Protein AF-T0ZJ97-F1 (afdb_monomer_lite)

Secondary structure (DSSP, 8-state):
--S--HHHHHHHHHHHHHHHHHHHHHSPPTTGGG-TTTT-EEEEHHHHHHS-TTTTHHHHHHHTT-TT-SEEEES-HHHHHHHHHHHHHS-HHHHHHHHHHHHHHHHGGGS-HHHHHHHIIIIIIIHH---SPPPHHHHHHHHHHHHHHHHHHHHHHHHH--GGG--

Structure (mmCIF, N/CA/C/O backbone):
data_AF-T0ZJ97-F1
#
_entry.id   AF-T0ZJ97-F1
#
loop_
_atom_site.group_PDB
_atom_site.id
_atom_site.type_symbol
_atom_site.label_atom_id
_atom_site.label_alt_id
_atom_site.label_comp_id
_atom_site.label_asym_id
_atom_site.label_entity_id
_atom_site.label_seq_id
_atom_site.pdbx_PDB_ins_code
_atom_site.Cartn_x
_atom_site.Cartn_y
_atom_site.Cartn_z
_atom_site.occupancy
_atom_site.B_iso_or_equiv
_atom_site.auth_seq_id
_atom_site.auth_comp_id
_atom_site.auth_asym_id
_atom_site.auth_atom_id
_atom_site.pdbx_PDB_model_num
ATOM 1 N N . MET A 1 1 ? -3.734 18.096 -4.252 1.00 59.03 1 MET A N 1
ATOM 2 C CA . MET A 1 1 ? -3.302 16.817 -4.852 1.00 59.03 1 MET A CA 1
ATOM 3 C C . MET A 1 1 ? -3.777 16.579 -6.288 1.00 59.03 1 MET A C 1
ATOM 5 O O . MET A 1 1 ? -3.140 15.777 -6.943 1.00 59.03 1 MET A O 1
ATOM 9 N N . LEU A 1 2 ? -4.802 17.254 -6.838 1.00 71.88 2 LEU A N 1
ATOM 10 C CA . LEU A 1 2 ? -5.052 17.288 -8.304 1.00 71.88 2 LEU A CA 1
ATOM 11 C C . LEU A 1 2 ? -5.680 18.634 -8.717 1.00 71.88 2 LEU A C 1
ATOM 13 O O . LEU A 1 2 ? -6.859 18.697 -9.048 1.00 71.88 2 LEU A O 1
ATOM 17 N N . GLY A 1 3 ? -4.921 19.725 -8.600 1.00 80.50 3 GLY A N 1
ATOM 18 C CA . GLY A 1 3 ? -5.445 21.085 -8.806 1.00 80.50 3 GLY A CA 1
ATOM 19 C C . GLY A 1 3 ? -6.041 21.748 -7.557 1.00 80.50 3 GLY A C 1
ATOM 20 O O . GLY A 1 3 ? -6.603 22.832 -7.661 1.00 80.50 3 GLY A O 1
ATOM 21 N N . ASP A 1 4 ? -5.898 21.123 -6.383 1.00 87.81 4 ASP A N 1
ATOM 22 C CA . ASP A 1 4 ? -6.175 21.781 -5.099 1.00 87.81 4 ASP A CA 1
ATOM 23 C C . ASP A 1 4 ? -5.163 22.915 -4.861 1.00 87.81 4 ASP A C 1
ATOM 25 O O . ASP A 1 4 ? -4.004 22.808 -5.275 1.00 87.81 4 ASP A O 1
ATOM 29 N N . ASP A 1 5 ? -5.576 23.973 -4.163 1.00 93.44 5 ASP A N 1
ATOM 30 C CA . ASP A 1 5 ? -4.675 25.055 -3.763 1.00 93.44 5 ASP A CA 1
ATOM 31 C C . ASP A 1 5 ? -3.586 24.566 -2.788 1.00 93.44 5 ASP A C 1
ATOM 33 O O . ASP A 1 5 ? -3.704 23.513 -2.156 1.00 93.44 5 ASP A O 1
ATOM 37 N N . GLY A 1 6 ? -2.502 25.339 -2.668 1.00 91.62 6 GLY A N 1
ATOM 38 C CA . GLY A 1 6 ? -1.335 24.979 -1.855 1.00 91.62 6 GLY A CA 1
ATOM 39 C C . GLY A 1 6 ? -1.672 24.609 -0.400 1.00 91.62 6 GLY A C 1
ATOM 40 O O . GLY A 1 6 ? -1.265 23.533 0.045 1.00 91.62 6 GLY A O 1
ATOM 41 N N . PRO A 1 7 ? -2.426 25.442 0.343 1.00 94.19 7 PRO A N 1
ATOM 42 C CA . PRO A 1 7 ? -2.893 25.107 1.690 1.00 94.19 7 PRO A CA 1
ATOM 43 C C . PRO A 1 7 ? -3.678 23.792 1.772 1.00 94.19 7 PRO A C 1
ATOM 45 O O . PRO A 1 7 ? -3.366 22.946 2.615 1.00 94.19 7 PRO A O 1
ATOM 48 N N . THR A 1 8 ? -4.652 23.585 0.882 1.00 93.31 8 THR A N 1
ATOM 49 C CA . THR A 1 8 ? -5.449 22.349 0.840 1.00 93.31 8 THR A CA 1
ATOM 50 C C . THR A 1 8 ? -4.576 21.129 0.533 1.00 93.31 8 THR A C 1
ATOM 52 O O . THR A 1 8 ? -4.694 20.091 1.188 1.00 93.31 8 THR A O 1
ATOM 55 N N . ALA A 1 9 ? -3.647 21.248 -0.418 1.00 93.12 9 ALA A N 1
ATOM 56 C CA . ALA A 1 9 ? -2.711 20.182 -0.755 1.00 93.12 9 ALA A CA 1
ATOM 57 C C . ALA A 1 9 ? -1.770 19.836 0.413 1.00 93.12 9 ALA A C 1
ATOM 59 O O . ALA A 1 9 ? -1.528 18.657 0.663 1.00 93.12 9 ALA A O 1
ATOM 60 N N . ALA A 1 10 ? -1.288 20.834 1.162 1.00 94.62 10 ALA A N 1
ATOM 61 C CA . ALA A 1 10 ? -0.422 20.624 2.322 1.00 94.62 10 ALA A CA 1
ATOM 62 C C . ALA A 1 10 ? -1.152 19.927 3.482 1.00 94.62 10 ALA A C 1
ATOM 64 O O . ALA A 1 10 ? -0.584 19.052 4.138 1.00 94.62 10 ALA A O 1
ATOM 65 N N . ALA A 1 11 ? -2.416 20.284 3.727 1.00 94.88 11 ALA A N 1
ATOM 66 C CA . ALA A 1 11 ? -3.250 19.600 4.713 1.00 94.88 11 ALA A CA 1
ATOM 67 C C . ALA A 1 11 ? -3.506 18.138 4.312 1.00 94.88 11 ALA A C 1
ATOM 69 O O . ALA A 1 11 ? -3.347 17.238 5.135 1.00 94.88 11 ALA A O 1
ATOM 70 N N . ALA A 1 12 ? -3.820 17.897 3.036 1.00 95.25 12 ALA A N 1
ATOM 71 C CA . ALA A 1 12 ? -4.015 16.552 2.506 1.00 95.25 12 ALA A CA 1
ATOM 72 C C . ALA A 1 12 ? -2.749 15.689 2.639 1.00 95.25 12 ALA A C 1
ATOM 74 O O . ALA A 1 12 ? -2.825 14.566 3.128 1.00 95.25 12 ALA A O 1
ATOM 75 N N . ALA A 1 13 ? -1.583 16.221 2.259 1.00 95.44 13 ALA A N 1
ATOM 76 C CA . ALA A 1 13 ? -0.309 15.511 2.375 1.00 95.44 13 ALA A CA 1
ATOM 77 C C . ALA A 1 13 ? 0.014 15.147 3.832 1.00 95.44 13 ALA A C 1
ATOM 79 O O . ALA A 1 13 ? 0.446 14.032 4.114 1.00 95.44 13 ALA A O 1
ATOM 80 N N . ARG A 1 14 ? -0.260 16.058 4.775 1.00 96.81 14 ARG A N 1
ATOM 81 C CA . ARG A 1 14 ? -0.096 15.787 6.208 1.00 96.81 14 ARG A CA 1
ATOM 82 C C . ARG A 1 14 ? -0.984 14.633 6.673 1.00 96.81 14 ARG A C 1
ATOM 84 O O . ARG A 1 14 ? -0.478 13.734 7.335 1.00 96.81 14 ARG A O 1
ATOM 91 N N . ALA A 1 15 ? -2.264 14.629 6.300 1.00 96.50 15 ALA A N 1
ATOM 92 C CA . ALA A 1 15 ? -3.187 13.557 6.676 1.00 96.50 15 ALA A CA 1
ATOM 93 C C . ALA A 1 15 ? -2.720 12.185 6.158 1.00 96.50 15 ALA A C 1
ATOM 95 O O . ALA A 1 15 ? -2.763 11.202 6.897 1.00 96.50 15 ALA A O 1
ATOM 96 N N . VAL A 1 16 ? -2.220 12.128 4.916 1.00 97.38 16 VAL A N 1
ATOM 97 C CA . VAL A 1 16 ? -1.639 10.907 4.334 1.00 97.38 16 VAL A CA 1
ATOM 98 C C . VAL A 1 16 ? -0.449 10.421 5.155 1.00 97.38 16 VAL A C 1
ATOM 100 O O . VAL A 1 16 ? -0.471 9.294 5.642 1.00 97.38 16 VAL A O 1
ATOM 103 N N . VAL A 1 17 ? 0.551 11.280 5.369 1.00 97.50 17 VAL A N 1
ATOM 104 C CA . VAL A 1 17 ? 1.778 10.912 6.093 1.00 97.50 17 VAL A CA 1
ATOM 105 C C . VAL A 1 17 ? 1.481 10.495 7.533 1.00 97.50 17 VAL A C 1
ATOM 107 O O . VAL A 1 17 ? 2.100 9.566 8.049 1.00 97.50 17 VAL A O 1
ATOM 110 N N . GLU A 1 18 ? 0.530 11.145 8.202 1.00 97.75 18 GLU A N 1
ATOM 111 C CA . GLU A 1 18 ? 0.119 10.762 9.552 1.00 97.75 18 GLU A CA 1
ATOM 112 C C . GLU A 1 18 ? -0.535 9.375 9.592 1.00 97.75 18 GLU A C 1
ATOM 114 O O . GLU A 1 18 ? -0.198 8.580 10.469 1.00 97.75 18 GLU A O 1
ATOM 119 N N . ILE A 1 19 ? -1.433 9.060 8.649 1.00 97.88 19 ILE A N 1
ATOM 120 C CA . ILE A 1 19 ? -2.027 7.718 8.536 1.00 97.88 19 ILE A CA 1
ATOM 121 C C . ILE A 1 19 ? -0.932 6.680 8.280 1.00 97.88 19 ILE A C 1
ATOM 123 O O . ILE A 1 19 ? -0.858 5.682 8.995 1.00 97.88 19 ILE A O 1
ATOM 127 N N . GLU A 1 20 ? -0.049 6.926 7.311 1.00 97.50 20 GLU A N 1
ATOM 128 C CA . GLU A 1 20 ? 1.054 6.016 6.977 1.00 97.50 20 GLU A CA 1
ATOM 129 C C . GLU A 1 20 ? 1.992 5.797 8.161 1.00 97.50 20 GLU A C 1
ATOM 131 O O . GLU A 1 20 ? 2.410 4.670 8.409 1.00 97.50 20 GLU A O 1
ATOM 136 N N . THR A 1 21 ? 2.276 6.847 8.933 1.00 98.06 21 THR A N 1
ATOM 137 C CA . THR A 1 21 ? 3.134 6.762 10.119 1.00 98.06 21 THR A CA 1
ATOM 138 C C . THR A 1 21 ? 2.514 5.876 11.198 1.00 98.06 21 THR A C 1
ATOM 140 O O . THR A 1 21 ? 3.210 5.038 11.773 1.00 98.06 21 THR A O 1
ATOM 143 N N . GLU A 1 22 ? 1.219 6.027 11.477 1.00 97.19 22 GLU A N 1
ATOM 144 C CA . GLU A 1 22 ? 0.531 5.195 12.472 1.00 97.19 22 GLU A CA 1
ATOM 145 C C . GLU A 1 22 ? 0.450 3.726 12.025 1.00 97.19 22 GLU A C 1
ATOM 147 O O . GLU A 1 22 ? 0.737 2.822 12.813 1.00 97.19 22 GLU A O 1
ATOM 152 N N . LEU A 1 23 ? 0.161 3.471 10.745 1.00 96.81 23 LEU A N 1
ATOM 153 C CA . LEU A 1 23 ? 0.162 2.114 10.187 1.00 96.81 23 LEU A CA 1
ATOM 154 C C . LEU A 1 23 ? 1.567 1.490 10.182 1.00 96.81 23 LEU A C 1
ATOM 156 O O . LEU A 1 23 ? 1.727 0.311 10.503 1.00 96.81 23 LEU A O 1
ATOM 160 N N . ALA A 1 24 ? 2.602 2.275 9.878 1.00 96.88 24 ALA A N 1
ATOM 161 C CA . ALA A 1 24 ? 3.989 1.823 9.910 1.00 96.88 24 ALA A CA 1
ATOM 162 C C . ALA A 1 24 ? 4.439 1.455 11.331 1.00 96.88 24 ALA A C 1
ATOM 164 O O . ALA A 1 24 ? 5.129 0.455 11.508 1.00 96.88 24 ALA A O 1
ATOM 165 N N . ARG A 1 25 ? 4.013 2.205 12.358 1.00 96.62 25 ARG A N 1
ATOM 166 C CA . ARG A 1 25 ? 4.288 1.878 13.772 1.00 96.62 25 ARG A CA 1
ATOM 167 C C . ARG A 1 25 ? 3.641 0.569 14.219 1.00 96.62 25 ARG A C 1
ATOM 169 O O . ARG A 1 25 ? 4.194 -0.108 15.080 1.00 96.62 25 ARG A O 1
ATOM 176 N N . ALA A 1 26 ? 2.487 0.228 13.649 1.00 95.94 26 ALA A N 1
ATOM 177 C CA . ALA A 1 26 ? 1.797 -1.033 13.906 1.00 95.94 26 ALA A CA 1
ATOM 178 C C . ALA A 1 26 ? 2.325 -2.205 13.058 1.00 95.94 26 ALA A C 1
ATOM 180 O O . ALA A 1 26 ? 1.950 -3.353 13.289 1.00 95.94 26 ALA A O 1
AT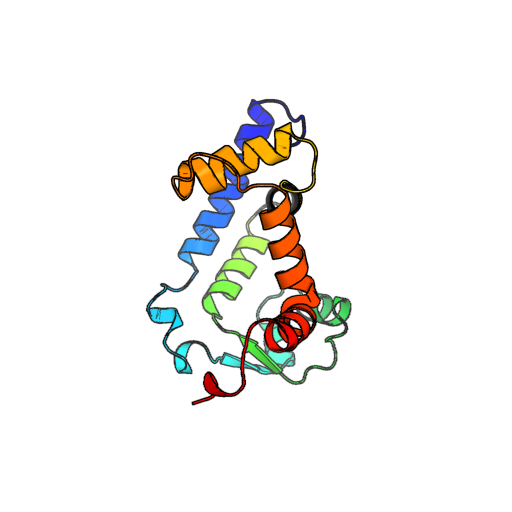OM 181 N N . SER A 1 27 ? 3.175 -1.930 12.067 1.00 96.31 27 SER A N 1
ATOM 182 C CA . SER A 1 27 ? 3.743 -2.949 11.187 1.00 96.31 27 SER A CA 1
ATOM 183 C C . SER A 1 27 ? 4.952 -3.622 11.833 1.00 96.31 27 SER A C 1
ATOM 185 O O . SER A 1 27 ? 5.770 -2.984 12.499 1.00 96.31 27 SER A O 1
ATOM 187 N N . ARG A 1 28 ? 5.109 -4.925 11.597 1.00 95.06 28 ARG A N 1
ATOM 188 C CA . ARG A 1 28 ? 6.290 -5.672 12.040 1.00 95.06 28 ARG A CA 1
ATOM 189 C C . ARG A 1 28 ? 7.554 -5.216 11.323 1.00 95.06 28 ARG A C 1
ATOM 191 O O . ARG A 1 28 ? 7.528 -4.768 10.175 1.00 95.06 28 ARG A O 1
ATOM 198 N N . SER A 1 29 ? 8.695 -5.403 11.985 1.00 95.00 29 SER A N 1
ATOM 199 C CA . SER A 1 29 ? 9.989 -5.168 11.353 1.00 95.00 29 SER A CA 1
ATOM 200 C C . SER A 1 29 ? 10.255 -6.186 10.237 1.00 95.00 29 SER A C 1
ATOM 202 O O . SER A 1 29 ? 9.733 -7.302 10.236 1.00 95.00 29 SER A O 1
ATOM 204 N N . ARG A 1 30 ? 11.160 -5.847 9.310 1.00 92.69 30 ARG A N 1
ATOM 205 C CA . ARG A 1 30 ? 11.605 -6.774 8.251 1.00 92.69 30 ARG A CA 1
ATOM 206 C C . ARG A 1 30 ? 12.199 -8.077 8.796 1.00 92.69 30 ARG A C 1
ATOM 208 O O . ARG A 1 30 ? 12.184 -9.078 8.089 1.00 92.69 30 ARG A O 1
ATOM 215 N N . THR A 1 31 ? 12.758 -8.054 10.006 1.00 94.38 31 THR A N 1
ATOM 216 C CA . THR A 1 31 ? 13.319 -9.242 10.660 1.00 94.38 31 THR A CA 1
ATOM 217 C C . THR A 1 31 ? 12.206 -10.141 11.186 1.00 94.38 31 THR A C 1
ATOM 219 O O . THR A 1 31 ? 12.234 -11.338 10.925 1.00 94.38 31 THR A O 1
ATOM 222 N N . ASP A 1 32 ? 11.196 -9.567 11.842 1.00 92.62 32 ASP A N 1
ATOM 223 C CA . ASP A 1 32 ? 10.045 -10.312 12.373 1.00 92.62 32 ASP A CA 1
ATOM 224 C C . ASP A 1 32 ? 9.183 -10.934 11.261 1.00 92.62 32 ASP A C 1
ATOM 226 O O . ASP A 1 32 ? 8.568 -11.980 11.451 1.00 92.62 32 ASP A O 1
ATOM 230 N N . LEU A 1 33 ? 9.155 -10.325 10.071 1.00 93.06 33 LEU A N 1
ATOM 231 C CA . LEU A 1 33 ? 8.452 -10.870 8.902 1.00 93.06 33 LEU A CA 1
ATOM 232 C C . LEU A 1 33 ? 9.074 -12.163 8.342 1.00 93.06 33 LEU A C 1
ATOM 234 O O . LEU A 1 33 ? 8.471 -12.802 7.486 1.00 93.06 33 LEU A O 1
ATOM 238 N N . ARG A 1 34 ? 10.274 -12.552 8.793 1.00 93.94 34 ARG A N 1
ATOM 239 C CA . ARG A 1 34 ? 10.936 -13.801 8.371 1.00 93.94 34 ARG A CA 1
ATOM 240 C C . ARG A 1 34 ? 10.541 -15.012 9.214 1.00 93.94 34 ARG A C 1
ATOM 242 O O . ARG A 1 34 ? 10.888 -16.126 8.843 1.00 93.94 34 ARG A O 1
ATOM 249 N N . ASP A 1 35 ? 9.870 -14.791 10.338 1.00 94.25 35 ASP A N 1
ATOM 250 C CA . ASP A 1 35 ? 9.398 -15.851 11.224 1.00 94.25 35 ASP A CA 1
ATOM 251 C C . ASP A 1 35 ? 8.065 -16.399 10.698 1.00 94.25 35 ASP A C 1
ATOM 253 O O . ASP A 1 35 ? 7.019 -15.760 10.813 1.00 94.25 35 ASP A O 1
ATOM 257 N N . GLU A 1 36 ? 8.101 -17.558 10.050 1.00 91.38 36 GLU A N 1
ATOM 258 C CA . GLU A 1 36 ? 6.920 -18.150 9.418 1.00 91.38 36 GLU A CA 1
ATOM 259 C C . GLU A 1 36 ? 5.819 -18.508 10.423 1.00 91.38 36 GLU A C 1
ATOM 261 O O . GLU A 1 36 ? 4.647 -18.240 10.153 1.00 91.38 36 GLU A O 1
ATOM 266 N N . GLU A 1 37 ? 6.183 -19.032 11.598 1.00 91.81 37 GLU A N 1
ATOM 267 C CA . GLU A 1 37 ? 5.225 -19.412 12.639 1.00 91.81 37 GLU A CA 1
ATOM 268 C C . GLU A 1 37 ? 4.524 -18.172 13.178 1.00 91.81 37 GLU A C 1
ATOM 270 O O . GLU A 1 37 ? 3.295 -18.117 13.264 1.00 91.81 37 GLU A O 1
ATOM 275 N N . ARG A 1 38 ? 5.301 -17.123 13.457 1.00 91.00 38 ARG A N 1
ATOM 276 C CA . ARG A 1 38 ? 4.755 -15.859 13.935 1.00 91.00 38 ARG A CA 1
ATOM 277 C C . ARG A 1 38 ? 3.901 -15.167 12.883 1.00 91.00 38 ARG A C 1
ATOM 279 O O . ARG A 1 38 ? 3.051 -14.377 13.264 1.00 91.00 38 ARG A O 1
ATOM 286 N N . ASN A 1 39 ? 4.090 -15.402 11.586 1.00 93.00 39 ASN A N 1
ATOM 287 C CA . ASN A 1 39 ? 3.265 -14.805 10.526 1.00 93.00 39 ASN A CA 1
ATOM 288 C C . ASN A 1 39 ? 2.102 -15.711 10.078 1.00 93.00 39 ASN A C 1
ATOM 290 O O . ASN A 1 39 ? 1.405 -15.387 9.116 1.00 93.00 39 ASN A O 1
ATOM 294 N N . TYR A 1 40 ? 1.842 -16.815 10.783 1.00 95.75 40 TYR A N 1
ATOM 295 C CA . TYR A 1 40 ? 0.755 -17.737 10.471 1.00 95.75 40 TYR A CA 1
ATOM 296 C C . TYR A 1 40 ? -0.326 -17.717 11.561 1.00 95.75 40 TYR A C 1
ATOM 298 O O . TYR A 1 40 ? -0.305 -18.506 12.503 1.00 95.75 40 TYR A O 1
ATOM 306 N N . HIS A 1 41 ? -1.335 -16.851 11.413 1.00 93.62 41 HIS A N 1
ATOM 307 C CA . HIS A 1 41 ? -2.501 -16.847 12.309 1.00 93.62 41 HIS A CA 1
ATOM 308 C C . HIS A 1 41 ? -3.758 -17.233 11.550 1.00 93.62 41 HIS A C 1
ATOM 310 O O . HIS A 1 41 ? -4.369 -16.431 10.844 1.00 93.62 41 HIS A O 1
ATOM 316 N N . ARG A 1 42 ? -4.157 -18.491 11.699 1.00 94.75 42 ARG A N 1
ATOM 317 C CA . ARG A 1 42 ? -5.388 -18.996 11.103 1.00 94.75 42 ARG A CA 1
ATOM 318 C C . ARG A 1 42 ? -6.598 -18.502 11.897 1.00 94.75 42 ARG A C 1
ATOM 320 O O . ARG A 1 42 ? -6.777 -18.896 13.045 1.00 94.75 42 ARG A O 1
ATOM 327 N N . LEU A 1 43 ? -7.452 -17.703 11.261 1.00 91.81 43 LEU A N 1
ATOM 328 C CA . LEU A 1 43 ? -8.733 -17.261 11.808 1.00 91.81 43 LEU A CA 1
ATOM 329 C C . LEU A 1 43 ? -9.881 -17.879 11.017 1.00 91.81 43 LEU A C 1
ATOM 331 O O . LEU A 1 43 ? -9.966 -17.727 9.797 1.00 91.81 43 LEU A O 1
ATOM 335 N N . GLU A 1 44 ? -10.780 -18.565 11.719 1.00 93.88 44 GLU A N 1
ATOM 336 C CA . GLU A 1 44 ? -12.051 -19.001 11.139 1.00 93.88 44 GLU A CA 1
ATOM 337 C C . GLU A 1 44 ? -12.870 -17.784 10.712 1.00 93.88 44 GLU A C 1
ATOM 339 O O . GLU A 1 44 ? -12.810 -16.726 11.344 1.00 93.88 44 GLU A O 1
ATOM 344 N N . ARG A 1 45 ? -13.694 -17.941 9.676 1.00 88.75 45 ARG A N 1
ATOM 345 C CA . ARG A 1 45 ? -14.508 -16.846 9.140 1.00 88.75 45 ARG A CA 1
ATOM 346 C C . ARG A 1 45 ? -15.323 -16.122 10.216 1.00 88.75 45 ARG A C 1
ATOM 348 O O . ARG A 1 45 ? -15.309 -14.900 10.257 1.00 88.75 45 ARG A O 1
ATOM 355 N N . GLY A 1 46 ? -15.985 -16.859 11.110 1.00 87.75 46 GLY A N 1
ATOM 356 C CA . GLY A 1 46 ? -16.772 -16.250 12.189 1.00 87.75 46 GLY A CA 1
ATOM 357 C C . GLY A 1 46 ? -15.927 -15.414 13.159 1.00 87.75 46 GLY A C 1
ATOM 358 O O . GLY A 1 46 ? -16.397 -14.398 13.658 1.00 87.75 46 GLY A O 1
ATOM 359 N N . ALA A 1 47 ? -14.665 -15.797 13.383 1.00 88.12 47 ALA A N 1
ATOM 360 C CA . ALA A 1 47 ? -13.736 -15.018 14.197 1.00 88.12 47 ALA A CA 1
ATOM 361 C C . ALA A 1 47 ? -13.260 -13.757 13.461 1.00 88.12 47 ALA A C 1
ATOM 363 O O . ALA A 1 47 ? -13.161 -12.706 14.080 1.00 88.12 47 ALA A O 1
ATOM 364 N N . LEU A 1 48 ? -13.029 -13.838 12.147 1.00 85.81 48 LEU A N 1
ATOM 365 C CA . LEU A 1 48 ? -12.682 -12.680 11.316 1.00 85.81 48 LEU A CA 1
ATOM 366 C C . LEU A 1 48 ? -13.833 -11.662 11.239 1.00 85.81 48 LEU A C 1
ATOM 368 O O . LEU A 1 48 ? -13.615 -10.458 11.315 1.00 85.81 48 LEU A O 1
ATOM 372 N N . GLU A 1 49 ? -15.075 -12.134 11.129 1.00 83.50 49 GLU A N 1
ATOM 373 C CA . GLU A 1 49 ? -16.260 -11.267 11.167 1.00 83.50 49 GLU A CA 1
ATOM 374 C C . GLU A 1 49 ? -16.439 -10.600 12.545 1.00 83.50 49 GLU A C 1
ATOM 376 O O . GLU A 1 49 ? -16.979 -9.498 12.631 1.00 83.50 49 GLU A O 1
ATOM 381 N N . ALA A 1 50 ? -15.940 -11.230 13.614 1.00 82.88 50 ALA A N 1
ATOM 382 C CA . ALA A 1 50 ? -15.963 -10.693 14.972 1.00 82.88 50 ALA A CA 1
ATOM 383 C C . ALA A 1 50 ? -14.739 -9.826 15.333 1.00 82.88 50 ALA A C 1
ATOM 385 O O . ALA A 1 50 ? -14.795 -9.100 16.324 1.00 82.88 50 ALA A O 1
ATOM 386 N N . SER A 1 51 ? -13.641 -9.879 14.566 1.00 76.00 51 SER A N 1
ATOM 387 C CA . SER A 1 51 ? -12.348 -9.280 14.941 1.00 76.00 51 SER A CA 1
ATOM 388 C C . SER A 1 51 ? -12.249 -7.766 14.717 1.00 76.00 51 SER A C 1
ATOM 390 O O . SER A 1 51 ? -11.183 -7.194 14.917 1.00 76.00 51 SER A O 1
ATOM 392 N N . GLY A 1 52 ? -13.325 -7.110 14.277 1.00 70.94 52 GLY A N 1
ATOM 393 C CA . GLY A 1 52 ? -13.354 -5.663 14.061 1.00 70.94 52 GLY A CA 1
ATOM 394 C C . GLY A 1 52 ? -14.622 -5.217 13.341 1.00 70.94 52 GLY A C 1
ATOM 395 O O . GLY A 1 52 ? -14.879 -5.623 12.205 1.00 70.94 52 GLY A O 1
ATOM 396 N N . LEU A 1 53 ? -15.433 -4.389 14.007 1.00 70.94 53 LEU A N 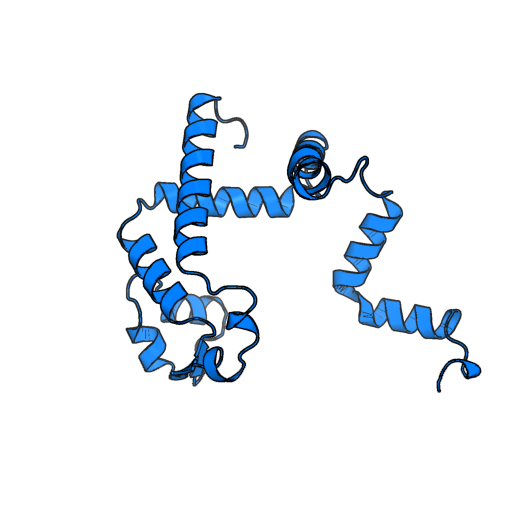1
ATOM 397 C CA . LEU A 1 53 ? -16.713 -3.923 13.462 1.00 70.94 53 LEU A CA 1
ATOM 398 C C . LEU A 1 53 ? -16.540 -2.813 12.416 1.00 70.94 53 LEU A C 1
ATOM 400 O O . LEU A 1 53 ? -17.428 -2.628 11.582 1.00 70.94 53 LEU A O 1
ATOM 404 N N . HIS A 1 54 ? -15.421 -2.081 12.431 1.00 87.75 54 HIS A N 1
ATOM 405 C CA . HIS A 1 54 ? -15.218 -0.934 11.546 1.00 87.75 54 HIS A CA 1
ATOM 406 C C . HIS A 1 54 ? -14.694 -1.361 10.173 1.00 87.75 54 HIS A C 1
ATOM 408 O O . HIS A 1 54 ? -15.089 -0.783 9.159 1.00 87.75 54 HIS A O 1
ATOM 414 N N . LEU A 1 55 ? -13.868 -2.412 10.122 1.00 85.81 55 LEU A N 1
ATOM 415 C CA . LEU A 1 55 ? -13.333 -2.959 8.870 1.00 85.81 55 LEU A CA 1
ATOM 416 C C . LEU A 1 55 ? -14.340 -3.753 8.033 1.00 85.81 55 LEU A C 1
ATOM 418 O O . LEU A 1 55 ? -14.141 -3.880 6.824 1.00 85.81 55 LEU A O 1
ATOM 422 N N . ARG A 1 56 ? -15.436 -4.239 8.633 1.00 88.94 56 ARG A N 1
ATOM 423 C CA . ARG A 1 56 ? -16.552 -4.875 7.905 1.00 88.94 56 ARG A CA 1
ATOM 424 C C . ARG A 1 56 ? -16.100 -6.002 6.964 1.00 88.94 56 ARG A C 1
ATOM 426 O O . ARG A 1 56 ? -16.375 -6.013 5.759 1.00 88.94 56 ARG A O 1
ATOM 433 N N . TRP A 1 57 ? -15.373 -6.967 7.532 1.00 89.38 57 TRP A N 1
ATOM 434 C CA . TRP A 1 57 ? -1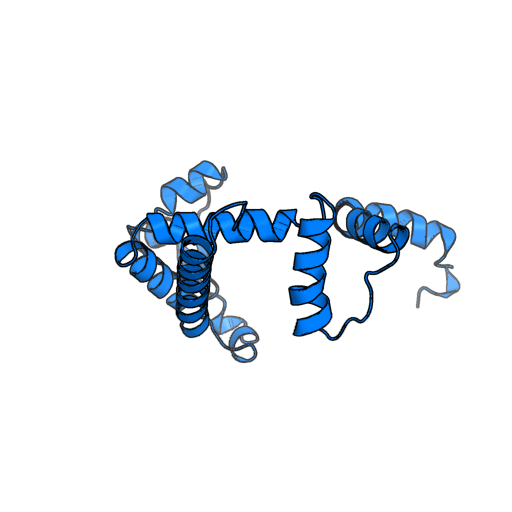4.765 -8.080 6.795 1.00 89.38 57 TRP A CA 1
ATOM 435 C C . TRP A 1 57 ? -15.766 -8.916 5.997 1.00 89.38 57 TRP A C 1
ATOM 437 O O . TRP A 1 57 ? -15.463 -9.308 4.870 1.00 89.38 57 TRP A O 1
ATOM 447 N N . ALA A 1 58 ? -16.965 -9.161 6.535 1.00 88.75 58 ALA A N 1
ATOM 448 C CA . ALA A 1 58 ? -18.003 -9.922 5.840 1.00 88.75 58 ALA A CA 1
ATOM 449 C C . ALA A 1 58 ? -18.371 -9.272 4.496 1.00 88.75 58 ALA A C 1
ATOM 451 O O . ALA A 1 58 ? -18.487 -9.937 3.463 1.00 88.75 58 ALA A O 1
ATOM 452 N N . GLU A 1 59 ? -18.535 -7.952 4.493 1.00 91.38 59 GLU A N 1
ATOM 453 C CA . GLU A 1 59 ? -18.922 -7.198 3.311 1.00 91.38 59 GLU A CA 1
ATOM 454 C C . GLU A 1 59 ? -17.774 -7.039 2.330 1.00 91.38 59 GLU A C 1
ATOM 456 O O . GLU A 1 59 ? -18.002 -7.164 1.125 1.00 91.38 59 GLU A O 1
ATOM 461 N N . TYR A 1 60 ? -16.556 -6.842 2.834 1.00 90.69 60 TYR A N 1
ATOM 462 C CA . TYR A 1 60 ? -15.351 -6.859 2.015 1.00 90.69 60 TYR A CA 1
ATOM 463 C C . TYR A 1 60 ? -15.192 -8.194 1.275 1.00 90.69 60 TYR A C 1
ATOM 465 O O . TYR A 1 60 ? -15.053 -8.210 0.053 1.00 90.69 60 TYR A O 1
ATOM 473 N N . LEU A 1 61 ? -15.279 -9.323 1.987 1.00 91.31 61 LEU A N 1
ATOM 474 C CA . LEU A 1 61 ? -15.128 -10.652 1.392 1.00 91.31 61 LEU A CA 1
ATOM 475 C C . LEU A 1 61 ? -16.237 -10.950 0.384 1.00 91.31 61 LEU A C 1
ATOM 477 O O . LEU A 1 61 ? -15.959 -11.461 -0.698 1.00 91.31 61 LEU A O 1
ATOM 481 N N . ARG A 1 62 ? -17.486 -10.581 0.684 1.00 92.25 62 ARG A N 1
ATOM 482 C CA . ARG A 1 62 ? -18.600 -10.741 -0.261 1.00 92.25 62 ARG A CA 1
ATOM 483 C C . ARG A 1 62 ? -18.409 -9.905 -1.529 1.00 92.25 62 ARG A C 1
ATOM 485 O O . ARG A 1 62 ? -18.717 -10.394 -2.606 1.00 92.25 62 ARG A O 1
ATOM 492 N N . ALA A 1 63 ? -17.898 -8.678 -1.420 1.00 95.00 63 ALA A N 1
ATOM 493 C CA . ALA A 1 63 ? -17.624 -7.819 -2.577 1.00 95.00 63 ALA A CA 1
ATOM 494 C C . ALA A 1 63 ? -16.480 -8.339 -3.468 1.00 95.00 63 ALA A C 1
ATOM 496 O O . ALA A 1 63 ? -16.341 -7.897 -4.604 1.00 95.00 63 ALA A O 1
ATOM 497 N N . ARG A 1 64 ? -15.662 -9.259 -2.947 1.00 94.12 64 ARG A N 1
ATOM 498 C CA . ARG A 1 64 ? -14.556 -9.921 -3.649 1.00 94.12 64 ARG A CA 1
ATOM 499 C C . ARG A 1 64 ? -14.914 -11.329 -4.142 1.00 94.12 64 ARG A C 1
ATOM 501 O O . ARG A 1 64 ? -14.012 -12.051 -4.544 1.00 94.12 64 ARG A O 1
ATOM 508 N N . ASP A 1 65 ? -16.179 -11.742 -4.034 1.00 95.00 65 ASP A N 1
ATOM 509 C CA . ASP A 1 65 ? -16.636 -13.118 -4.290 1.00 95.00 65 ASP A CA 1
ATOM 510 C C . ASP A 1 65 ? -15.947 -14.186 -3.409 1.00 95.00 65 ASP A C 1
ATOM 512 O O . ASP A 1 65 ? -15.898 -15.370 -3.735 1.00 95.00 65 ASP A O 1
ATOM 516 N N . LEU A 1 66 ? -15.465 -13.783 -2.227 1.00 93.31 66 LEU A N 1
ATOM 517 C CA . LEU A 1 66 ? -14.785 -14.630 -1.234 1.00 93.31 66 LEU A CA 1
ATOM 518 C C . LEU A 1 66 ? -15.664 -14.943 -0.015 1.00 93.31 66 LEU A C 1
ATOM 520 O O . LEU A 1 66 ? -15.175 -15.388 1.021 1.00 93.31 66 LEU A O 1
ATOM 524 N N . GLY A 1 67 ? -16.980 -14.751 -0.116 1.00 89.25 67 GLY A N 1
ATOM 525 C CA . GLY A 1 67 ? -17.908 -15.032 0.985 1.00 89.25 67 GLY A CA 1
ATOM 526 C C . GLY A 1 67 ? -17.952 -16.507 1.413 1.00 89.25 67 GLY A C 1
ATOM 527 O O . GLY A 1 67 ? -18.457 -16.809 2.486 1.00 89.25 67 GLY A O 1
ATOM 528 N N . GLY A 1 68 ? -17.439 -17.434 0.599 1.00 91.50 68 GLY A N 1
ATOM 529 C CA . GLY A 1 68 ? -17.442 -18.874 0.876 1.00 91.50 68 GLY A CA 1
ATOM 530 C C . GLY A 1 68 ? -16.218 -19.410 1.626 1.00 91.50 68 GLY A C 1
ATOM 531 O O . GLY A 1 68 ? -16.160 -20.614 1.864 1.00 91.50 68 GLY A O 1
ATOM 532 N N . ILE A 1 69 ? -15.231 -18.574 1.975 1.00 94.38 69 ILE A N 1
ATOM 533 C CA . ILE A 1 69 ? -14.015 -19.067 2.638 1.00 94.38 69 ILE A CA 1
ATOM 534 C C . ILE A 1 69 ? -14.326 -19.613 4.038 1.00 94.38 69 ILE A C 1
ATOM 536 O O . ILE A 1 69 ? -15.109 -19.030 4.789 1.00 94.38 69 ILE A O 1
ATOM 540 N N . ALA A 1 70 ? -13.693 -20.731 4.399 1.00 94.12 70 ALA A N 1
ATOM 541 C CA . ALA A 1 70 ? -13.811 -21.301 5.741 1.00 94.12 70 ALA A CA 1
ATOM 542 C C . ALA A 1 70 ? -12.969 -20.514 6.759 1.00 94.12 70 ALA A C 1
ATOM 544 O O . ALA A 1 70 ? -13.429 -20.207 7.856 1.00 94.12 70 ALA A O 1
ATOM 545 N N . TYR A 1 71 ? -11.749 -20.148 6.365 1.00 93.75 71 TYR A N 1
ATOM 546 C CA . TYR A 1 71 ? -10.786 -19.440 7.198 1.00 93.75 71 TYR A CA 1
ATOM 547 C C . TYR A 1 71 ? -9.897 -18.525 6.350 1.00 93.75 71 TYR A C 1
ATOM 549 O O . TYR A 1 71 ? -9.807 -18.684 5.131 1.00 93.75 71 TYR A O 1
ATOM 557 N N . ALA A 1 72 ? -9.207 -17.603 7.014 1.00 93.06 72 ALA A N 1
ATOM 558 C CA . ALA A 1 72 ? -8.139 -16.789 6.450 1.00 93.06 72 ALA A CA 1
ATOM 559 C C . ALA A 1 72 ? -6.871 -16.925 7.303 1.00 93.06 72 ALA A C 1
ATOM 561 O O . ALA A 1 72 ? -6.944 -17.203 8.501 1.00 93.06 72 ALA A O 1
ATOM 562 N N . ILE A 1 73 ? -5.705 -16.734 6.689 1.00 94.25 73 ILE A N 1
ATOM 563 C CA . ILE A 1 73 ? -4.439 -16.596 7.415 1.00 94.25 73 ILE A CA 1
ATOM 564 C C . ILE A 1 73 ? -4.147 -15.103 7.524 1.00 94.25 73 ILE A C 1
ATOM 566 O O . ILE A 1 73 ? -3.963 -14.427 6.513 1.00 94.25 73 ILE A O 1
ATOM 570 N N . VAL A 1 74 ? -4.124 -14.589 8.748 1.00 92.75 74 VAL A N 1
ATOM 571 C CA . VAL A 1 74 ? -3.814 -13.192 9.044 1.00 92.75 74 VAL A CA 1
ATOM 572 C C . VAL A 1 74 ? -2.347 -13.093 9.439 1.00 92.75 74 VAL A C 1
ATOM 574 O O . VAL A 1 74 ? -1.940 -13.564 10.497 1.00 92.75 74 VAL A O 1
ATOM 577 N N . GLY A 1 75 ? -1.538 -12.477 8.576 1.00 92.94 75 GLY A N 1
ATOM 578 C CA . GLY A 1 75 ? -0.091 -12.390 8.788 1.00 92.94 75 GLY A CA 1
ATOM 579 C C . GLY A 1 75 ? 0.300 -11.598 10.037 1.00 92.94 75 GLY A C 1
ATOM 580 O O . GLY A 1 75 ? 1.169 -12.012 10.797 1.00 92.94 75 GLY A O 1
ATOM 581 N N . GLN A 1 76 ? -0.377 -10.472 10.265 1.00 93.31 76 GLN A N 1
ATOM 582 C CA . GLN A 1 76 ? -0.077 -9.524 11.341 1.00 93.31 76 GLN A CA 1
ATOM 583 C C . GLN A 1 76 ? -1.386 -9.074 12.013 1.00 93.31 76 GLN A C 1
ATOM 585 O O . GLN A 1 76 ? -1.933 -8.037 11.635 1.00 93.31 76 GLN A O 1
ATOM 590 N N . PRO A 1 77 ? -1.949 -9.859 12.948 1.00 91.88 77 PRO A N 1
ATOM 591 C CA . PRO A 1 77 ? -3.195 -9.508 13.628 1.00 91.88 77 PRO A CA 1
ATOM 592 C C . PRO A 1 77 ? -3.143 -8.129 14.296 1.00 91.88 77 PRO A C 1
ATOM 594 O O . PRO A 1 77 ? -4.073 -7.344 14.140 1.00 91.88 77 PRO A O 1
ATOM 597 N N . GLU A 1 78 ? -2.019 -7.785 14.929 1.00 91.94 78 GLU A N 1
ATOM 598 C CA . GLU A 1 78 ? -1.824 -6.502 15.614 1.00 91.94 78 GLU A CA 1
ATOM 599 C C . GLU A 1 78 ? -1.919 -5.290 14.672 1.00 91.94 78 GLU A C 1
ATOM 601 O O . GLU A 1 78 ? -2.389 -4.220 15.066 1.00 91.94 78 GLU A O 1
ATOM 606 N N . PHE A 1 79 ? -1.529 -5.458 13.403 1.00 94.69 79 PHE A N 1
ATOM 607 C CA . PHE A 1 79 ? -1.669 -4.418 12.389 1.00 94.69 79 PHE A CA 1
ATOM 608 C C . PHE A 1 79 ? -3.146 -4.154 12.095 1.00 94.69 79 PHE A C 1
ATOM 610 O O . PHE A 1 79 ? -3.568 -3.002 12.016 1.00 94.69 79 PHE A O 1
ATOM 617 N N . PHE A 1 80 ? -3.948 -5.214 11.963 1.00 92.62 80 PHE A N 1
ATOM 618 C CA . PHE A 1 80 ? -5.377 -5.085 11.684 1.00 92.62 80 PHE A CA 1
ATOM 619 C C . PHE A 1 80 ? -6.167 -4.564 12.884 1.00 92.62 80 PHE A C 1
ATOM 621 O O . PHE A 1 80 ? -7.110 -3.803 12.687 1.00 92.62 80 PHE A O 1
ATOM 628 N N . GLU A 1 81 ? -5.757 -4.889 14.110 1.00 91.94 81 GLU A N 1
ATOM 629 C CA . GLU A 1 81 ? -6.306 -4.272 15.324 1.00 91.94 81 GLU A CA 1
ATOM 630 C C . GLU A 1 81 ? -6.026 -2.762 15.363 1.00 91.94 81 GLU A C 1
ATOM 632 O O . GLU A 1 81 ? -6.920 -1.958 15.637 1.00 91.94 81 GLU A O 1
ATOM 637 N N . ALA A 1 82 ? -4.792 -2.350 15.045 1.00 94.38 82 ALA A N 1
ATOM 638 C CA . ALA A 1 82 ? -4.438 -0.937 14.960 1.00 94.38 82 ALA A CA 1
ATOM 639 C C . ALA A 1 82 ? -5.186 -0.220 13.826 1.00 94.38 82 ALA A C 1
ATOM 641 O O . ALA A 1 82 ? -5.633 0.912 14.012 1.00 94.38 82 ALA A O 1
ATOM 642 N N . LEU A 1 83 ? -5.352 -0.881 12.678 1.00 95.00 83 LEU A N 1
ATOM 643 C CA . LEU A 1 83 ? -6.113 -0.360 11.551 1.00 95.00 83 LEU A CA 1
ATOM 644 C C . LEU A 1 83 ? -7.597 -0.184 11.904 1.00 95.00 83 LEU A C 1
ATOM 646 O O . LEU A 1 83 ? -8.136 0.884 11.634 1.00 95.00 83 LEU A O 1
ATOM 650 N N . ASP A 1 84 ? -8.255 -1.173 12.521 1.00 93.62 84 ASP A N 1
ATOM 651 C CA . ASP A 1 84 ? -9.671 -1.062 12.918 1.00 93.62 84 ASP A CA 1
ATOM 652 C C . ASP A 1 84 ? -9.885 0.114 13.881 1.00 93.62 84 ASP A C 1
ATOM 654 O O . ASP A 1 84 ? -10.784 0.932 13.672 1.00 93.62 84 ASP A O 1
ATOM 658 N N . ARG A 1 85 ? -8.984 0.280 14.861 1.00 93.44 85 ARG A N 1
ATOM 659 C CA . ARG A 1 85 ? -8.978 1.451 15.749 1.00 93.44 85 ARG A CA 1
ATOM 660 C C . ARG A 1 85 ? -8.814 2.758 14.969 1.00 93.44 85 ARG A C 1
ATOM 662 O O . ARG A 1 85 ? -9.580 3.693 15.184 1.00 93.44 85 ARG A O 1
ATOM 669 N N . LEU A 1 86 ? -7.858 2.829 14.041 1.00 95.44 86 LEU A N 1
ATOM 670 C CA . LEU A 1 86 ? -7.616 4.035 13.243 1.00 95.44 86 LEU A CA 1
ATOM 671 C C . LEU A 1 86 ? -8.824 4.392 12.363 1.00 95.44 86 LEU A C 1
ATOM 673 O O . LEU A 1 86 ? -9.122 5.570 12.166 1.00 95.44 86 LEU A O 1
ATOM 677 N N . VAL A 1 87 ? -9.530 3.383 11.843 1.00 94.44 87 VAL A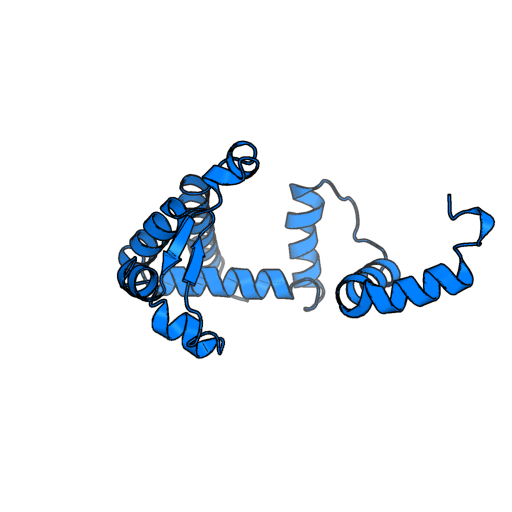 N 1
ATOM 678 C CA . VAL A 1 87 ? -10.770 3.567 11.075 1.00 94.44 87 VAL A CA 1
ATOM 679 C C . VAL A 1 87 ? -11.879 4.146 11.953 1.00 94.44 87 VAL A C 1
ATOM 681 O O . VAL A 1 87 ? -12.633 4.994 11.480 1.00 94.44 87 VAL A O 1
ATOM 684 N N . ALA A 1 88 ? -11.961 3.738 13.220 1.00 93.12 88 ALA A N 1
ATOM 685 C CA . ALA A 1 88 ? -12.926 4.275 14.177 1.00 93.12 88 ALA A CA 1
ATOM 686 C C . ALA A 1 88 ? -12.609 5.717 14.613 1.00 93.12 88 ALA A C 1
ATOM 688 O O . ALA A 1 88 ? -13.517 6.528 14.792 1.00 93.12 88 ALA A O 1
ATOM 689 N N . GLU A 1 89 ? -11.327 6.032 14.808 1.00 94.62 89 GLU A N 1
ATOM 690 C CA . GLU A 1 89 ? -10.876 7.302 15.389 1.00 94.62 89 GLU A CA 1
ATOM 691 C C . GLU A 1 89 ? -10.751 8.433 14.363 1.00 94.62 89 GLU A C 1
ATOM 693 O O . GLU A 1 89 ? -11.023 9.593 14.690 1.00 94.62 89 GLU A O 1
ATOM 698 N N . ARG A 1 90 ? -10.324 8.132 13.128 1.00 95.75 90 ARG A N 1
ATOM 699 C CA . ARG A 1 90 ? -10.075 9.170 12.120 1.00 95.75 90 ARG A CA 1
ATOM 700 C C . ARG A 1 90 ? -11.322 9.537 11.314 1.00 95.75 90 ARG A C 1
ATOM 702 O O . ARG A 1 90 ? -12.115 8.667 10.953 1.00 95.75 90 ARG A O 1
ATOM 709 N N . PRO A 1 91 ? -11.475 10.818 10.929 1.00 96.31 91 PRO A N 1
ATOM 710 C CA . PRO A 1 91 ? -12.549 11.242 10.044 1.00 96.31 91 PRO A CA 1
ATOM 711 C C . PRO A 1 91 ? -12.524 10.505 8.700 1.00 96.31 91 PRO A C 1
ATOM 713 O O . PRO A 1 91 ?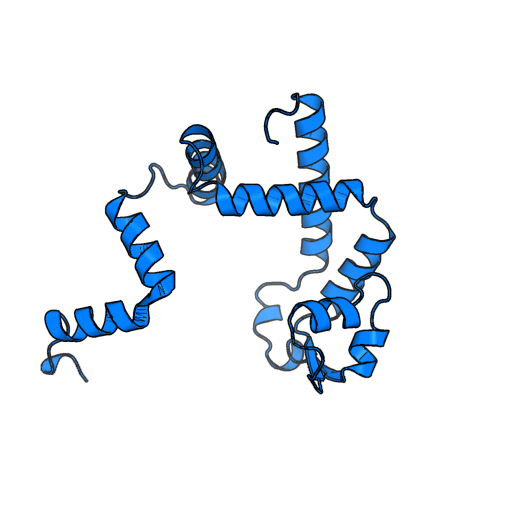 -11.476 10.327 8.081 1.00 96.31 91 PRO A O 1
ATOM 716 N N . LEU A 1 92 ? -13.706 10.186 8.162 1.00 95.44 92 LEU A N 1
ATOM 717 C CA . LEU A 1 92 ? -13.844 9.599 6.821 1.00 95.44 92 LEU A CA 1
ATOM 718 C C . LEU A 1 92 ? -13.174 10.449 5.722 1.00 95.44 92 LEU A C 1
ATOM 720 O O . LEU A 1 92 ? -12.737 9.916 4.703 1.00 95.44 92 LEU A O 1
ATOM 724 N N . ALA A 1 93 ? -13.106 11.771 5.905 1.00 95.75 93 ALA A N 1
ATOM 725 C CA . ALA A 1 93 ? -12.440 12.677 4.971 1.00 95.75 93 ALA A CA 1
ATOM 726 C C . ALA A 1 93 ? -10.936 12.376 4.829 1.00 95.75 93 ALA A C 1
ATOM 728 O O . ALA A 1 93 ? -10.412 12.429 3.713 1.00 95.75 93 ALA A O 1
ATOM 729 N N . ASP A 1 94 ? -10.268 11.982 5.914 1.00 96.69 94 ASP A N 1
ATOM 730 C CA . ASP A 1 94 ? -8.847 11.631 5.900 1.00 96.69 94 ASP A CA 1
ATOM 731 C C . ASP A 1 94 ? -8.638 10.323 5.136 1.00 96.69 94 ASP A C 1
ATOM 733 O O . ASP A 1 94 ? -7.789 10.249 4.252 1.00 96.69 94 ASP A O 1
ATOM 737 N N . TRP A 1 95 ? -9.493 9.322 5.371 1.00 96.62 95 TRP A N 1
ATOM 738 C CA . TRP A 1 95 ? -9.467 8.060 4.627 1.00 96.62 95 TRP A CA 1
ATOM 739 C C . TRP A 1 95 ? -9.731 8.244 3.132 1.00 96.62 95 TRP A C 1
ATOM 741 O O . TRP A 1 95 ? -9.063 7.630 2.302 1.00 96.62 95 TRP A O 1
ATOM 751 N N . ARG A 1 96 ? -10.665 9.127 2.757 1.00 95.81 96 ARG A N 1
ATOM 752 C CA . ARG A 1 96 ? -10.889 9.487 1.346 1.00 95.81 96 ARG A CA 1
ATOM 753 C C . ARG A 1 96 ? -9.656 10.141 0.732 1.00 95.81 96 ARG A C 1
ATOM 755 O O . ARG A 1 96 ? -9.332 9.850 -0.415 1.00 95.81 96 ARG A O 1
ATOM 762 N N . THR A 1 97 ? -8.981 11.002 1.487 1.00 96.56 97 THR A N 1
ATOM 763 C CA . THR A 1 97 ? -7.745 11.661 1.051 1.00 96.56 97 THR A CA 1
ATOM 764 C C . THR A 1 97 ? -6.620 10.646 0.862 1.00 96.56 97 THR A C 1
ATOM 766 O O . THR A 1 97 ? -5.993 10.629 -0.194 1.00 96.56 97 THR A O 1
ATOM 769 N N . TYR A 1 98 ? -6.433 9.749 1.831 1.00 97.31 98 TYR A N 1
ATOM 770 C CA . TYR A 1 98 ? -5.456 8.663 1.795 1.00 97.31 98 TYR A CA 1
ATOM 771 C C . TYR A 1 98 ? -5.659 7.716 0.612 1.00 97.31 98 TYR A C 1
ATOM 773 O O . TYR A 1 98 ? -4.739 7.479 -0.165 1.00 97.31 98 TYR A O 1
ATOM 781 N N . LEU A 1 99 ? -6.883 7.227 0.411 1.00 96.00 99 LEU A N 1
ATOM 782 C CA . LEU A 1 99 ? -7.183 6.322 -0.699 1.00 96.00 99 LEU A CA 1
ATOM 783 C C . LEU A 1 99 ? -7.085 7.027 -2.058 1.00 96.00 99 LEU A C 1
ATOM 785 O O . LEU A 1 99 ? -6.617 6.429 -3.024 1.00 96.00 99 LEU A O 1
ATOM 789 N N . ARG A 1 100 ? -7.482 8.305 -2.146 1.00 95.38 100 ARG A N 1
ATOM 790 C CA . ARG A 1 100 ? -7.307 9.101 -3.370 1.00 95.38 100 ARG A CA 1
ATOM 791 C C . ARG A 1 100 ? -5.830 9.274 -3.711 1.00 95.38 100 ARG A C 1
ATOM 793 O O . ARG A 1 100 ? -5.494 9.188 -4.886 1.00 95.38 100 ARG A O 1
ATOM 800 N N . TRP A 1 101 ? -4.974 9.515 -2.719 1.00 95.19 101 TRP A N 1
ATOM 801 C CA . TRP A 1 101 ? -3.530 9.583 -2.931 1.00 95.19 101 TRP A CA 1
ATOM 802 C C . TRP A 1 101 ? -2.993 8.287 -3.540 1.00 95.19 101 TRP A C 1
ATOM 804 O O . TRP A 1 101 ? -2.371 8.349 -4.594 1.00 95.19 101 TRP A O 1
ATOM 814 N N . TRP A 1 102 ? -3.321 7.130 -2.958 1.00 95.88 102 TRP A N 1
ATOM 815 C CA . TRP A 1 102 ? -2.873 5.834 -3.478 1.00 95.88 102 TRP A CA 1
ATOM 816 C C . TRP A 1 102 ? -3.317 5.572 -4.916 1.00 95.88 102 TRP A C 1
ATOM 818 O O . TRP A 1 102 ? -2.510 5.131 -5.725 1.00 95.88 102 TRP A O 1
ATOM 828 N N . VAL A 1 103 ? -4.566 5.897 -5.262 1.00 95.06 103 VAL A N 1
ATOM 829 C CA . VAL A 1 103 ? -5.056 5.761 -6.645 1.00 95.06 103 VAL A CA 1
ATOM 830 C C . VAL A 1 103 ? -4.292 6.674 -7.605 1.00 95.06 103 VAL A C 1
ATOM 832 O O . VAL A 1 103 ? -3.980 6.272 -8.721 1.00 95.06 103 VAL A O 1
ATOM 835 N N . VAL A 1 104 ? -4.004 7.912 -7.196 1.00 93.12 104 VAL A N 1
ATOM 836 C CA . VAL A 1 104 ? -3.272 8.866 -8.040 1.00 93.12 104 VAL A CA 1
ATOM 837 C C . VAL A 1 104 ? -1.818 8.448 -8.213 1.00 93.12 104 VAL A C 1
ATOM 839 O O . VAL A 1 104 ? -1.332 8.494 -9.335 1.00 93.12 104 VAL A O 1
ATOM 842 N N . HIS A 1 105 ? -1.151 8.041 -7.134 1.00 93.81 105 HIS A N 1
ATOM 843 C CA . HIS A 1 105 ? 0.233 7.578 -7.161 1.00 93.81 105 HIS A CA 1
ATOM 844 C C . HIS A 1 105 ? 0.389 6.334 -8.045 1.00 93.81 105 HIS A C 1
ATOM 846 O O . HIS A 1 105 ? 1.215 6.342 -8.950 1.00 93.81 105 HIS A O 1
ATOM 852 N N . ASP A 1 106 ? -0.467 5.320 -7.876 1.00 93.56 106 ASP A N 1
ATOM 853 C CA . ASP A 1 106 ? -0.448 4.103 -8.704 1.00 93.56 106 ASP A CA 1
ATOM 854 C C . ASP A 1 106 ? -0.670 4.407 -10.197 1.00 93.56 106 ASP A C 1
ATOM 856 O O . ASP A 1 106 ? -0.006 3.852 -11.072 1.00 93.56 106 ASP A O 1
ATOM 860 N N . ALA A 1 107 ? -1.563 5.353 -10.503 1.00 93.50 107 ALA A N 1
ATOM 861 C CA . ALA A 1 107 ? -1.831 5.759 -11.877 1.00 93.50 107 ALA A CA 1
ATOM 862 C C . ALA A 1 107 ? -0.759 6.691 -12.466 1.00 93.50 107 ALA A C 1
ATOM 864 O O . ALA A 1 107 ? -0.658 6.774 -13.694 1.00 93.50 107 ALA A O 1
ATOM 865 N N . ALA A 1 108 ? 0.021 7.402 -11.641 1.00 93.38 108 ALA A N 1
ATOM 866 C CA . ALA A 1 108 ? 0.891 8.504 -12.059 1.00 93.38 108 ALA A CA 1
ATOM 867 C C . ALA A 1 108 ? 1.824 8.174 -13.240 1.00 93.38 108 ALA A C 1
ATOM 869 O O . ALA A 1 108 ? 1.877 8.994 -14.164 1.00 93.38 108 ALA A O 1
ATOM 870 N N . PRO A 1 109 ? 2.453 6.980 -13.321 1.00 89.50 109 PRO A N 1
ATOM 871 C CA . PRO A 1 109 ? 3.301 6.603 -14.457 1.00 89.50 109 PRO A CA 1
ATOM 872 C C . PRO A 1 109 ? 2.577 6.522 -15.810 1.00 89.50 109 PRO A C 1
ATOM 874 O O . PRO A 1 109 ? 3.225 6.439 -16.851 1.00 89.50 109 PRO A O 1
ATOM 877 N N . THR A 1 110 ? 1.241 6.506 -15.810 1.00 88.94 110 THR A N 1
ATOM 878 C CA . THR A 1 110 ? 0.390 6.361 -17.007 1.00 88.94 110 THR A CA 1
ATOM 879 C C . THR A 1 110 ? -0.479 7.587 -17.297 1.00 88.94 110 THR A C 1
ATOM 881 O O . THR A 1 110 ? -1.275 7.578 -18.239 1.00 88.94 110 THR A O 1
ATOM 884 N N . LEU A 1 111 ? -0.350 8.645 -16.491 1.00 91.19 111 LEU A N 1
ATOM 885 C CA . LEU A 1 111 ? -1.068 9.901 -16.686 1.00 91.19 111 LEU A CA 1
ATOM 886 C C . LEU A 1 111 ? -0.311 10.821 -17.666 1.00 91.19 111 LEU A C 1
ATOM 888 O O . LEU A 1 111 ? 0.441 10.384 -18.531 1.00 91.19 111 LEU A O 1
ATOM 892 N N . HIS A 1 112 ? -0.572 12.124 -17.585 1.00 91.56 112 HIS A N 1
ATOM 893 C CA . HIS A 1 112 ? 0.117 13.142 -18.369 1.00 91.56 112 HIS A CA 1
ATOM 894 C C . HIS A 1 112 ? 1.543 13.371 -17.842 1.00 91.56 112 HIS A C 1
ATOM 896 O O . HIS A 1 112 ? 1.812 13.168 -16.660 1.00 91.56 112 HIS A O 1
ATOM 902 N N . GLU A 1 113 ? 2.428 13.880 -18.704 1.00 91.50 113 GLU A N 1
ATOM 903 C CA . GLU A 1 113 ? 3.872 14.014 -18.444 1.00 91.50 113 GLU A CA 1
ATOM 904 C C . GLU A 1 113 ? 4.215 14.702 -17.111 1.00 91.50 113 GLU A C 1
ATOM 906 O O . GLU A 1 113 ? 5.169 14.316 -16.444 1.00 91.50 113 GLU A O 1
ATOM 911 N N . ALA A 1 114 ? 3.449 15.716 -16.696 1.00 92.00 114 ALA A N 1
ATOM 912 C CA . ALA A 1 114 ? 3.720 16.414 -15.439 1.00 92.00 114 ALA A CA 1
ATOM 913 C C . ALA A 1 114 ? 3.517 15.515 -14.205 1.00 92.00 114 ALA A C 1
ATOM 915 O O . ALA A 1 114 ? 4.303 15.596 -13.267 1.00 92.00 114 ALA A O 1
ATOM 916 N N . ALA A 1 115 ? 2.501 14.645 -14.216 1.00 91.69 115 ALA A N 1
ATOM 917 C CA . ALA A 1 115 ? 2.259 13.694 -13.132 1.00 91.69 115 ALA A CA 1
ATOM 918 C C . ALA A 1 115 ? 3.308 12.574 -13.119 1.00 91.69 115 ALA A C 1
ATOM 920 O O . ALA A 1 115 ? 3.844 12.260 -12.062 1.00 91.69 115 ALA A O 1
ATOM 921 N N . GLU A 1 116 ? 3.643 12.031 -14.292 1.00 92.62 116 GLU A N 1
ATOM 922 C CA . GLU A 1 116 ? 4.705 11.026 -14.444 1.00 92.62 116 GLU A CA 1
ATOM 923 C C . GLU A 1 116 ? 6.056 11.564 -13.944 1.00 92.62 116 GLU A C 1
ATOM 925 O O . GLU A 1 116 ? 6.795 10.873 -13.245 1.00 92.62 116 GLU A O 1
ATOM 930 N N . ARG A 1 117 ? 6.377 12.818 -14.283 1.00 93.56 117 ARG A N 1
ATOM 931 C CA . ARG A 1 117 ? 7.624 13.470 -13.877 1.00 93.56 117 ARG A CA 1
ATOM 932 C C . ARG A 1 117 ? 7.687 13.709 -12.373 1.00 93.56 117 ARG A C 1
ATOM 934 O O . ARG A 1 117 ? 8.720 13.425 -11.783 1.00 93.56 117 ARG A O 1
ATOM 941 N N . GLU A 1 118 ? 6.615 14.206 -11.761 1.00 93.62 118 GLU A N 1
ATOM 942 C CA . GLU A 1 118 ? 6.576 14.426 -10.308 1.00 93.62 118 GLU A CA 1
ATOM 943 C C . GLU A 1 118 ? 6.732 13.107 -9.535 1.00 93.62 118 GLU A C 1
ATOM 945 O O . GLU A 1 118 ? 7.515 13.027 -8.588 1.00 93.62 118 GLU A O 1
ATOM 950 N N . ASP A 1 119 ? 6.047 12.050 -9.982 1.00 94.12 119 ASP A N 1
ATOM 951 C CA . ASP A 1 119 ? 6.176 10.711 -9.402 1.00 94.12 119 ASP A CA 1
ATOM 952 C C . ASP A 1 119 ? 7.616 10.185 -9.508 1.00 94.12 119 ASP A C 1
ATOM 954 O O . ASP A 1 119 ? 8.206 9.766 -8.507 1.00 94.12 119 ASP A O 1
ATOM 958 N N . PHE A 1 120 ? 8.239 10.315 -10.686 1.00 94.62 120 PHE A N 1
ATOM 959 C CA . PHE A 1 120 ? 9.645 9.963 -10.881 1.00 94.62 120 PHE A CA 1
ATOM 960 C C . PHE A 1 120 ? 10.580 10.767 -9.964 1.00 94.62 120 PHE A C 1
ATOM 962 O O . PHE A 1 120 ? 11.490 10.213 -9.339 1.00 94.62 120 PHE A O 1
ATOM 969 N N . ASP A 1 121 ? 10.379 12.078 -9.880 1.00 96.44 121 ASP A N 1
ATOM 970 C CA . ASP A 1 121 ? 11.258 12.986 -9.151 1.00 96.44 121 ASP A CA 1
ATOM 971 C C . ASP A 1 121 ? 11.308 12.646 -7.650 1.00 96.44 121 ASP A C 1
ATOM 973 O O . ASP A 1 121 ? 12.389 12.653 -7.044 1.00 96.44 121 ASP A O 1
ATOM 977 N N . PHE A 1 122 ? 10.179 12.264 -7.050 1.00 94.69 122 PHE A N 1
ATOM 978 C CA . PHE A 1 122 ? 10.151 11.805 -5.664 1.00 94.69 122 PHE A CA 1
ATOM 979 C C . PHE A 1 122 ? 10.539 10.324 -5.522 1.00 94.69 122 PHE A C 1
ATOM 981 O O . PHE A 1 122 ? 11.553 10.007 -4.891 1.00 94.69 122 PHE A O 1
ATOM 988 N N . PHE A 1 123 ? 9.779 9.404 -6.118 1.00 94.75 123 PHE A N 1
ATOM 989 C CA . PHE A 1 123 ? 9.888 7.975 -5.811 1.00 94.75 123 PHE A CA 1
ATOM 990 C C . PHE A 1 123 ? 11.103 7.290 -6.431 1.00 94.75 123 PHE A C 1
ATOM 992 O O . PHE A 1 123 ? 11.565 6.282 -5.900 1.00 94.75 123 PHE A O 1
ATOM 999 N N . HIS A 1 124 ? 11.668 7.849 -7.501 1.00 94.12 124 HIS A N 1
ATOM 1000 C CA . HIS A 1 124 ? 12.834 7.279 -8.173 1.00 94.12 124 HIS A CA 1
ATOM 1001 C C . HIS A 1 124 ? 14.088 8.120 -7.955 1.00 94.12 124 HIS A C 1
ATOM 1003 O O . HIS A 1 124 ? 15.111 7.601 -7.500 1.00 94.12 124 HIS A O 1
ATOM 1009 N N . ARG A 1 125 ? 14.036 9.428 -8.229 1.00 96.31 125 ARG A N 1
ATOM 1010 C CA . ARG A 1 125 ? 15.223 10.278 -8.076 1.00 96.31 125 ARG A CA 1
ATOM 1011 C C . ARG A 1 125 ? 15.553 10.532 -6.610 1.00 96.31 125 ARG A C 1
ATOM 1013 O O . ARG A 1 125 ? 16.692 10.309 -6.208 1.00 96.31 125 ARG A O 1
ATOM 1020 N N . THR A 1 126 ? 14.580 10.962 -5.809 1.00 96.88 126 THR A N 1
ATOM 1021 C CA . THR A 1 126 ? 14.821 11.325 -4.402 1.00 96.88 126 THR A CA 1
ATOM 1022 C C . THR A 1 126 ? 15.024 10.097 -3.514 1.00 96.88 126 THR A C 1
ATOM 1024 O O . THR A 1 126 ? 15.995 10.050 -2.761 1.00 96.88 126 THR A O 1
ATOM 1027 N N . LEU A 1 127 ? 14.149 9.089 -3.609 1.00 95.56 127 LEU A N 1
ATOM 1028 C CA . LEU A 1 127 ? 14.225 7.907 -2.740 1.00 95.56 127 LEU A CA 1
ATOM 1029 C C . LEU A 1 127 ? 15.272 6.874 -3.180 1.00 95.56 127 LEU A C 1
ATOM 1031 O O . LEU A 1 127 ? 15.902 6.257 -2.322 1.00 95.56 127 LEU A O 1
ATOM 1035 N N . LEU A 1 128 ? 15.461 6.670 -4.490 1.00 95.00 128 LEU A N 1
ATOM 1036 C CA . LEU A 1 128 ? 16.331 5.607 -5.021 1.00 95.00 128 LEU A CA 1
ATOM 1037 C C . LEU A 1 128 ? 17.620 6.134 -5.670 1.00 95.00 128 LEU A C 1
ATOM 1039 O O . LEU A 1 128 ? 18.484 5.341 -6.037 1.00 95.00 128 LEU A O 1
ATOM 1043 N N . GLY A 1 129 ? 17.774 7.455 -5.809 1.00 95.81 129 GLY A N 1
ATOM 1044 C CA . GLY A 1 129 ? 18.955 8.070 -6.420 1.00 95.81 129 GLY A CA 1
ATOM 1045 C C . GLY A 1 129 ? 19.031 7.907 -7.940 1.00 95.81 129 GLY A C 1
ATOM 1046 O O . GLY A 1 129 ? 20.112 8.044 -8.513 1.00 95.81 129 GLY A O 1
ATOM 1047 N N . GLN A 1 130 ? 17.918 7.593 -8.609 1.00 95.44 130 GLN A N 1
ATOM 1048 C CA . GLN A 1 130 ? 17.899 7.371 -10.053 1.00 95.44 130 GLN A CA 1
ATOM 1049 C C . GLN A 1 130 ? 17.997 8.707 -10.820 1.00 95.44 130 GLN A C 1
ATOM 1051 O O . GLN A 1 130 ? 17.105 9.546 -10.693 1.00 95.44 130 GLN A O 1
ATOM 1056 N N . PRO A 1 131 ? 19.036 8.935 -11.649 1.00 93.81 131 PRO A N 1
ATOM 1057 C CA . PRO A 1 131 ? 19.237 10.233 -12.294 1.00 93.81 131 PRO A CA 1
ATOM 1058 C C . PRO A 1 131 ? 18.186 10.531 -13.374 1.00 93.81 131 PRO A C 1
ATOM 1060 O O . PRO A 1 131 ? 17.668 11.649 -13.439 1.00 93.81 131 PRO A O 1
ATOM 1063 N N . GLU A 1 132 ? 17.837 9.530 -14.185 1.00 94.00 132 GLU A N 1
ATOM 1064 C CA . GLU A 1 132 ? 16.928 9.657 -15.327 1.00 94.00 132 GLU A CA 1
ATOM 1065 C C . GLU A 1 132 ? 15.956 8.468 -15.441 1.00 94.00 132 GLU A C 1
ATOM 1067 O O . GLU A 1 132 ? 16.296 7.357 -15.008 1.00 94.00 132 GLU A O 1
ATOM 1072 N N . PRO A 1 133 ? 14.751 8.673 -16.010 1.00 89.81 133 PRO A N 1
ATOM 1073 C CA . PRO A 1 133 ? 13.807 7.592 -16.260 1.00 89.81 133 PRO A CA 1
ATOM 1074 C C . PRO A 1 133 ? 14.383 6.533 -17.196 1.00 89.81 133 PRO A C 1
ATOM 1076 O O . PRO A 1 133 ? 15.160 6.828 -18.104 1.00 89.81 133 PRO A O 1
ATOM 1079 N N . GLU A 1 134 ? 13.956 5.285 -17.014 1.00 90.06 134 GLU A N 1
ATOM 1080 C CA . GLU A 1 134 ? 14.327 4.227 -17.947 1.00 90.06 134 GLU A CA 1
ATOM 1081 C C . GLU A 1 134 ? 13.759 4.497 -19.354 1.00 90.06 134 GLU A C 1
ATOM 1083 O O . GLU A 1 134 ? 12.644 5.020 -19.487 1.00 90.06 134 GLU A O 1
ATOM 1088 N N . PRO A 1 135 ? 14.469 4.083 -20.42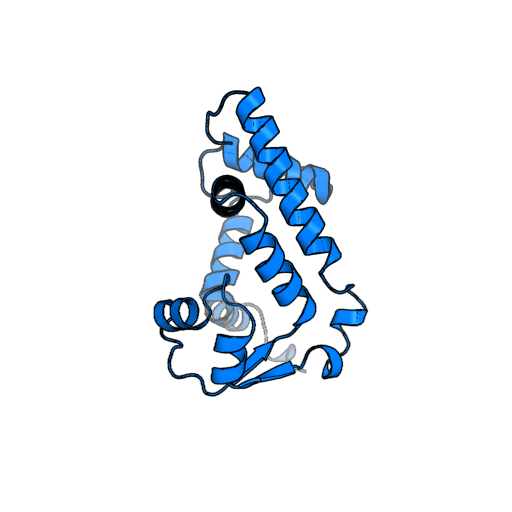2 1.00 92.12 135 PRO A N 1
ATOM 1089 C CA . PRO A 1 135 ? 13.959 4.185 -21.783 1.00 92.12 135 PRO A CA 1
ATOM 1090 C C . PRO A 1 135 ? 12.571 3.550 -21.927 1.00 92.12 135 PRO A C 1
ATOM 1092 O O . PRO A 1 135 ? 12.296 2.485 -21.370 1.00 92.12 135 PRO A O 1
ATOM 1095 N N . SER A 1 136 ? 11.704 4.170 -22.729 1.00 87.69 136 SER A N 1
ATOM 1096 C CA . SER A 1 136 ? 10.296 3.766 -22.882 1.00 87.69 136 SER A CA 1
ATOM 1097 C C . SER A 1 136 ? 10.107 2.292 -23.251 1.00 87.69 136 SER A C 1
ATOM 1099 O O . SER A 1 136 ? 9.229 1.635 -22.699 1.00 87.69 136 SER A O 1
ATOM 1101 N N . TRP A 1 137 ? 10.955 1.742 -24.126 1.00 93.06 137 TRP A N 1
ATOM 1102 C CA . TRP A 1 137 ? 10.895 0.330 -24.514 1.00 93.06 137 TRP A CA 1
ATOM 1103 C C . TRP A 1 137 ? 11.121 -0.615 -23.326 1.00 93.06 137 TRP A C 1
ATOM 1105 O O . TRP A 1 137 ? 10.499 -1.672 -23.266 1.00 93.06 137 TRP A O 1
ATOM 1115 N N . LYS A 1 138 ? 11.985 -0.234 -22.373 1.00 91.50 138 LYS A N 1
ATOM 1116 C CA . LYS A 1 138 ? 12.297 -1.046 -21.195 1.00 91.50 138 LYS A CA 1
ATOM 1117 C C . LYS A 1 138 ? 11.126 -1.029 -20.219 1.00 91.50 138 LYS A C 1
ATOM 1119 O O . LYS A 1 138 ? 10.707 -2.083 -19.759 1.00 91.50 138 LYS A O 1
ATOM 1124 N N . ARG A 1 139 ? 10.529 0.144 -20.000 1.00 89.19 139 ARG A N 1
ATOM 1125 C CA . ARG A 1 139 ? 9.311 0.289 -19.187 1.00 89.19 139 ARG A CA 1
ATOM 1126 C C . ARG A 1 139 ? 8.140 -0.498 -19.777 1.00 89.19 139 ARG A C 1
ATOM 1128 O O . ARG A 1 139 ? 7.469 -1.226 -19.057 1.00 89.19 139 ARG A O 1
ATOM 1135 N N . ALA A 1 140 ? 7.951 -0.436 -21.097 1.00 89.81 140 ALA A N 1
ATOM 1136 C CA . ALA A 1 140 ? 6.947 -1.243 -21.790 1.00 89.81 140 ALA A CA 1
ATOM 1137 C C . ALA A 1 140 ? 7.218 -2.752 -21.657 1.00 89.81 140 ALA A C 1
ATOM 1139 O O . ALA A 1 140 ? 6.289 -3.523 -21.428 1.00 89.81 140 ALA A O 1
ATOM 1140 N N . ALA A 1 141 ? 8.482 -3.177 -21.755 1.00 90.62 141 ALA A N 1
ATOM 1141 C CA . ALA A 1 141 ? 8.859 -4.570 -21.543 1.00 90.62 141 ALA A CA 1
ATOM 1142 C C . ALA A 1 141 ? 8.563 -5.038 -20.109 1.00 90.62 141 ALA A C 1
ATOM 1144 O O . ALA A 1 141 ? 8.044 -6.135 -19.949 1.00 90.62 141 ALA A O 1
ATOM 1145 N N . LEU A 1 142 ? 8.815 -4.208 -19.089 1.00 90.06 142 LEU A N 1
ATOM 1146 C CA . LEU A 1 142 ? 8.489 -4.518 -17.690 1.00 90.06 142 LEU A CA 1
ATOM 1147 C C . LEU A 1 142 ? 6.979 -4.660 -17.455 1.00 90.06 142 LEU A C 1
ATOM 1149 O O . LEU A 1 142 ? 6.558 -5.553 -16.728 1.00 90.06 142 LEU A O 1
ATOM 1153 N N . VAL A 1 143 ? 6.154 -3.828 -18.101 1.00 89.88 143 VAL A N 1
ATOM 1154 C CA . VAL A 1 143 ? 4.688 -3.976 -18.048 1.00 89.88 143 VAL A CA 1
ATOM 1155 C C . VAL A 1 143 ? 4.255 -5.307 -18.666 1.00 89.88 143 VAL A C 1
ATOM 1157 O O . VAL A 1 143 ? 3.447 -6.026 -18.082 1.00 89.88 143 VAL A O 1
ATOM 1160 N N . LEU A 1 144 ? 4.802 -5.661 -19.833 1.00 91.00 144 LEU A N 1
ATOM 1161 C CA . LEU A 1 144 ? 4.503 -6.942 -20.478 1.00 91.00 144 LEU A CA 1
ATOM 1162 C C . LEU A 1 144 ? 4.970 -8.129 -19.631 1.00 91.00 144 LEU A C 1
ATOM 1164 O O . LEU A 1 144 ? 4.237 -9.104 -19.509 1.00 91.00 144 LEU A O 1
ATOM 1168 N N . ASP A 1 145 ? 6.151 -8.040 -19.027 1.00 91.62 145 ASP A N 1
ATOM 1169 C CA . ASP A 1 145 ? 6.684 -9.072 -18.138 1.00 91.62 145 ASP A CA 1
ATOM 1170 C C . ASP A 1 145 ? 5.807 -9.252 -16.886 1.00 91.62 145 ASP A C 1
ATOM 1172 O O . ASP A 1 145 ? 5.443 -10.371 -16.534 1.00 91.62 145 ASP A O 1
ATOM 1176 N N . GLY A 1 146 ? 5.346 -8.157 -16.274 1.00 91.62 146 GLY A N 1
ATOM 1177 C CA . GLY A 1 146 ? 4.443 -8.212 -15.121 1.00 91.62 146 GLY A CA 1
ATOM 1178 C C . GLY A 1 146 ? 3.050 -8.779 -15.429 1.00 91.62 146 GLY A C 1
ATOM 1179 O O . GLY A 1 146 ? 2.425 -9.367 -14.549 1.00 91.62 146 GLY A O 1
ATOM 1180 N N . LEU A 1 147 ? 2.554 -8.626 -16.663 1.00 92.69 147 LEU A N 1
ATOM 1181 C CA . LEU A 1 147 ? 1.219 -9.093 -17.068 1.00 92.69 147 LEU A CA 1
ATOM 1182 C C . LEU A 1 147 ? 1.222 -10.496 -17.692 1.00 92.69 147 LEU A C 1
ATOM 1184 O O . LEU A 1 147 ? 0.286 -11.265 -17.481 1.00 92.69 147 LEU A O 1
ATOM 1188 N N . VAL A 1 148 ? 2.236 -10.814 -18.502 1.00 93.81 148 VAL A N 1
ATOM 1189 C CA . VAL A 1 148 ? 2.322 -12.044 -19.315 1.00 93.81 148 VAL A CA 1
ATOM 1190 C C . VAL A 1 148 ? 3.737 -12.645 -19.333 1.00 93.81 148 VAL A C 1
ATOM 1192 O O . VAL A 1 148 ? 4.139 -13.279 -20.313 1.00 93.81 148 VAL A O 1
ATOM 1195 N N . GLY A 1 149 ? 4.499 -12.476 -18.249 1.00 93.06 149 GLY A N 1
ATOM 1196 C CA . GLY A 1 149 ? 5.903 -12.890 -18.137 1.00 93.06 149 GLY A CA 1
ATOM 1197 C C . GLY A 1 149 ? 6.165 -14.363 -18.437 1.00 93.06 149 GLY A C 1
ATOM 1198 O O . GLY A 1 149 ? 7.159 -14.683 -19.079 1.00 93.06 149 GLY A O 1
ATOM 1199 N N . GLU A 1 150 ? 5.251 -15.275 -18.092 1.00 92.31 150 GLU A N 1
ATOM 1200 C CA . GLU A 1 150 ? 5.402 -16.696 -18.446 1.00 92.31 150 GLU A CA 1
ATOM 1201 C C . GLU A 1 150 ? 5.371 -16.925 -19.966 1.00 92.31 150 GLU A C 1
ATOM 1203 O O . GLU A 1 150 ? 6.206 -17.651 -20.515 1.00 92.31 150 GLU A O 1
ATOM 1208 N N . ALA A 1 151 ? 4.444 -16.269 -20.673 1.00 92.12 151 ALA A N 1
ATOM 1209 C CA . ALA A 1 151 ? 4.345 -16.360 -22.128 1.00 92.12 151 ALA A CA 1
ATOM 1210 C C . ALA A 1 151 ? 5.559 -15.708 -22.811 1.00 92.12 151 ALA A C 1
ATOM 1212 O O . ALA A 1 151 ? 6.102 -16.253 -23.776 1.00 92.12 151 ALA A O 1
ATOM 1213 N N . LEU A 1 152 ? 6.024 -14.571 -22.282 1.00 90.12 152 LEU A N 1
ATOM 1214 C CA . LEU A 1 152 ? 7.251 -13.917 -22.736 1.00 90.12 152 LEU A CA 1
ATOM 1215 C C . LEU A 1 152 ? 8.488 -14.798 -22.480 1.00 90.12 152 LEU A C 1
ATOM 1217 O O . LEU A 1 152 ? 9.346 -14.940 -23.353 1.00 90.12 152 LEU A O 1
ATOM 1221 N N . GLY A 1 153 ? 8.542 -15.456 -21.323 1.00 91.56 153 GLY A N 1
ATOM 1222 C CA . GLY A 1 153 ? 9.590 -16.390 -20.924 1.00 91.56 153 GLY A CA 1
ATOM 1223 C C . GLY A 1 153 ? 9.665 -17.616 -21.831 1.00 91.56 153 GLY A C 1
ATOM 1224 O O . GLY A 1 153 ? 10.760 -18.035 -22.201 1.00 91.56 153 GLY A O 1
ATOM 1225 N N . ALA A 1 154 ? 8.526 -18.151 -22.281 1.00 90.69 154 ALA A N 1
ATOM 1226 C CA . ALA A 1 154 ? 8.501 -19.244 -23.254 1.00 90.69 154 ALA A CA 1
ATOM 1227 C C . ALA A 1 154 ? 9.168 -18.849 -24.587 1.00 90.69 154 ALA A C 1
ATOM 1229 O O . ALA A 1 154 ? 9.970 -19.613 -25.132 1.00 90.69 154 ALA A O 1
ATOM 1230 N N . LEU A 1 155 ? 8.896 -17.635 -25.086 1.00 91.19 155 LEU A N 1
ATOM 1231 C CA . LEU A 1 155 ? 9.553 -17.095 -26.283 1.00 91.19 155 LEU A CA 1
ATOM 1232 C C . LEU A 1 155 ? 11.052 -16.866 -26.059 1.00 91.19 155 LEU A C 1
ATOM 1234 O O . LEU A 1 155 ? 11.858 -17.159 -26.946 1.00 91.19 155 LEU A O 1
ATOM 1238 N N . TYR A 1 156 ? 11.430 -16.367 -24.879 1.00 90.75 156 TYR A N 1
ATOM 1239 C CA . TYR A 1 156 ? 12.830 -16.198 -24.502 1.00 90.75 156 TYR A CA 1
ATOM 1240 C C . TYR A 1 156 ? 13.567 -17.539 -24.495 1.00 90.75 156 TYR A C 1
ATOM 1242 O O . TYR A 1 156 ? 14.601 -17.660 -25.146 1.00 90.75 156 TYR A O 1
ATOM 1250 N N . VAL A 1 157 ? 13.018 -18.568 -23.842 1.00 91.75 157 VAL A N 1
ATOM 1251 C CA . VAL A 1 157 ? 13.628 -19.904 -23.783 1.00 91.75 157 VAL A CA 1
ATOM 1252 C C . VAL A 1 157 ? 13.811 -20.486 -25.182 1.00 91.75 157 VAL A C 1
ATOM 1254 O O . VAL A 1 157 ? 14.903 -20.941 -25.512 1.00 91.75 157 VAL A O 1
ATOM 1257 N N . ALA A 1 158 ? 12.786 -20.399 -26.035 1.00 89.69 158 ALA A N 1
ATOM 1258 C CA . ALA A 1 158 ? 12.849 -20.901 -27.407 1.00 89.69 158 ALA A CA 1
ATOM 1259 C C . ALA A 1 158 ? 13.932 -20.219 -28.265 1.00 89.69 158 ALA A C 1
ATOM 1261 O O . ALA A 1 158 ? 14.431 -20.822 -29.214 1.00 89.69 158 ALA A O 1
ATOM 1262 N N . ARG A 1 159 ? 14.286 -18.964 -27.959 1.00 90.75 159 ARG A N 1
ATOM 1263 C CA . ARG A 1 159 ? 15.209 -18.158 -28.771 1.00 90.75 159 ARG A CA 1
ATOM 1264 C C . ARG A 1 159 ? 16.614 -18.026 -28.187 1.00 90.75 159 ARG A C 1
ATOM 1266 O O . ARG A 1 159 ? 17.564 -17.877 -28.950 1.00 90.75 159 ARG A O 1
ATOM 1273 N N . ALA A 1 160 ? 16.738 -17.997 -26.867 1.00 90.88 160 ALA A N 1
ATOM 1274 C CA . ALA A 1 160 ? 17.929 -17.526 -26.166 1.00 90.88 160 ALA A CA 1
ATOM 1275 C C . ALA A 1 160 ? 18.422 -18.475 -25.061 1.00 90.88 160 ALA A C 1
ATOM 1277 O O . ALA A 1 160 ? 19.469 -18.202 -24.480 1.00 90.88 160 ALA A O 1
ATOM 1278 N N . PHE A 1 161 ? 17.721 -19.584 -24.786 1.00 89.88 161 PHE A N 1
ATOM 1279 C CA . PHE A 1 161 ? 18.144 -20.575 -23.793 1.00 89.88 161 PHE A CA 1
ATOM 1280 C C . PHE A 1 161 ? 18.458 -21.927 -24.459 1.00 89.88 161 PHE A C 1
ATOM 1282 O O . PHE A 1 161 ? 17.562 -22.759 -24.635 1.00 89.88 161 PHE A O 1
ATOM 1289 N N . PRO A 1 162 ? 19.715 -22.148 -24.881 1.00 84.50 162 PRO A N 1
ATOM 1290 C CA . PRO A 1 162 ? 20.099 -23.365 -25.580 1.00 84.50 162 PRO A CA 1
ATOM 1291 C C . PRO A 1 162 ? 20.071 -24.589 -24.639 1.00 84.50 162 PRO A C 1
ATOM 1293 O O . PRO A 1 162 ? 20.270 -24.434 -23.430 1.00 84.50 162 PRO A O 1
ATOM 1296 N N . PRO A 1 163 ? 19.837 -25.813 -25.155 1.00 79.62 163 PRO A N 1
ATOM 1297 C CA . PRO A 1 163 ? 19.758 -27.028 -24.338 1.00 79.62 163 PRO A CA 1
ATOM 1298 C C . PRO A 1 163 ? 20.987 -27.271 -23.457 1.00 79.62 163 PRO A C 1
ATOM 1300 O O . PRO A 1 163 ? 20.847 -27.779 -22.351 1.00 79.62 163 PRO A O 1
ATOM 1303 N N . GLU A 1 164 ? 22.173 -26.866 -23.912 1.00 81.62 164 GLU A N 1
ATOM 1304 C CA . GLU A 1 164 ? 23.445 -27.019 -23.199 1.00 81.62 164 GLU A CA 1
ATOM 1305 C C . GLU A 1 164 ? 23.527 -26.162 -21.923 1.00 81.62 164 GLU A C 1
ATOM 1307 O O . GLU A 1 164 ? 24.377 -26.408 -21.072 1.00 81.62 164 GLU A O 1
ATOM 1312 N N . ALA A 1 165 ? 22.647 -25.165 -21.772 1.00 81.75 165 ALA A N 1
ATOM 1313 C CA . ALA A 1 165 ? 22.546 -24.332 -20.576 1.00 81.75 165 ALA A CA 1
ATOM 1314 C C . ALA A 1 165 ? 21.612 -24.920 -19.496 1.00 81.75 165 ALA A C 1
ATOM 1316 O O . ALA A 1 165 ? 21.528 -24.366 -18.399 1.00 81.75 165 ALA A O 1
ATOM 1317 N N . ARG A 1 166 ? 20.913 -26.033 -19.778 1.00 74.25 166 ARG A N 1
ATOM 1318 C CA . ARG A 1 166 ? 20.166 -26.807 -18.772 1.00 74.25 166 ARG A CA 1
ATOM 1319 C C . ARG A 1 166 ? 21.119 -27.784 -18.078 1.00 74.25 166 ARG A C 1
ATOM 1321 O O . ARG A 1 166 ? 21.346 -28.875 -18.594 1.00 74.25 166 ARG A O 1
ATOM 1328 N N . VAL A 1 167 ? 21.667 -27.376 -16.933 1.00 64.19 167 VAL A N 1
ATOM 1329 C CA . VAL A 1 167 ? 22.422 -28.244 -16.006 1.00 64.19 167 VAL A CA 1
ATOM 1330 C C . VAL A 1 167 ? 21.501 -28.748 -14.905 1.00 64.19 167 VAL A C 1
ATOM 1332 O O . VAL A 1 167 ? 20.702 -27.924 -14.405 1.00 64.19 167 VAL A O 1
#

Sequence (167 aa):
MLGDDGPTAAAAARAVVEIETELARASRSRTDLRDEERNYHRLERGALEASGLHLRWAEYLRARDLGGIAYAIVGQPEFFEALDRLVAERPLADWRTYLRWWVVHDAAPTLHEAAEREDFDFFHRTLLGQPEPEPSWKRAALVLDGLVGEALGALYVARAFPPEARV

Radius of gyration: 21.3 Å; chains: 1; bounding box: 42×53×44 Å

Organism: NCBI:txid410659

InterPro domains:
  IPR008753 Peptidase M13, N-terminal domain [PF05649] (2-166)
  IPR042089 Peptidase M13, domain 2 [G3DSA:1.10.1380.10] (1-167)

Foldseek 3Di:
DPPDDPVVVVVLVVLQVVVVVLLVVQDDDPVQLVPPVLQWDKDFPVRVCVLAPLVRVCVVCVVVVNNPDGIDTHRRSSSVNSVSVCSVPDDVVSVVSNVVVVVLLVCQCVDDPVSVVVSCVPPPCVVPVHPDDDPPVVVVVVVCCVVPVVVVVVVCCVPPPDPVNPD

pLDDT: mean 91.74, std 5.83, range [59.03, 98.06]